Protein AF-A0A699WVM1-F1 (afdb_monomer_lite)

Radius of gyration: 16.3 Å; chains: 1; bounding box: 50×38×42 Å

Secondary structure (DSSP, 8-state):
-EEESS--------SS-BTTB----------HHHHHHHHHHH-TT-PPP--S--SEEE-PPPHHHHHHHHHHHHGGG-HHHHHHHHHHHHHHHHHHHHTSTTHHHHHHHHHHHHHHHHHTT-

Organism: Tanacetum cinerariifolium (NCBI:txid118510)

Structure (mmCIF, N/CA/C/O backbone):
data_AF-A0A699WVM1-F1
#
_entry.id   AF-A0A699WVM1-F1
#
loop_
_atom_site.group_PDB
_atom_site.id
_atom_site.type_symbol
_atom_site.label_atom_id
_atom_site.label_alt_id
_atom_site.label_comp_id
_atom_site.label_asym_id
_atom_site.label_entity_id
_atom_site.label_seq_id
_atom_site.pdbx_PDB_ins_code
_atom_site.Cartn_x
_atom_site.Cartn_y
_atom_site.Cartn_z
_atom_site.occupancy
_atom_site.B_iso_or_equiv
_atom_site.auth_seq_id
_atom_site.auth_comp_id
_atom_site.auth_asym_id
_atom_site.auth_atom_id
_atom_site.pdbx_PDB_model_num
ATOM 1 N N . MET A 1 1 ? -7.623 10.401 0.847 1.00 84.00 1 MET A N 1
ATOM 2 C CA . MET A 1 1 ? -6.347 9.661 0.880 1.00 84.00 1 MET A CA 1
ATOM 3 C C . MET A 1 1 ? -5.203 10.650 0.963 1.00 84.00 1 MET A C 1
ATOM 5 O O . MET A 1 1 ? -5.214 11.643 0.240 1.00 84.00 1 MET A O 1
ATOM 9 N N . LEU A 1 2 ? -4.248 10.372 1.844 1.00 83.88 2 LEU A N 1
ATOM 10 C CA . LEU A 1 2 ? -2.986 11.094 1.953 1.00 83.88 2 LEU A CA 1
ATOM 11 C C . LEU A 1 2 ? -1.867 10.142 1.538 1.00 83.88 2 LEU A C 1
ATOM 13 O O . LEU A 1 2 ? -1.866 8.994 1.976 1.00 83.88 2 LEU A O 1
ATOM 17 N N . VAL A 1 3 ? -0.949 10.608 0.697 1.00 79.12 3 VAL A N 1
ATOM 18 C CA . VAL A 1 3 ? 0.259 9.858 0.333 1.00 79.12 3 VAL A CA 1
ATOM 19 C C . VAL A 1 3 ? 1.463 10.759 0.554 1.00 79.12 3 VAL A C 1
ATOM 21 O O . VAL A 1 3 ? 1.490 11.897 0.075 1.00 79.12 3 VAL A O 1
ATOM 24 N N . PHE A 1 4 ? 2.441 10.235 1.284 1.00 79.25 4 PHE A N 1
ATOM 25 C CA . PHE A 1 4 ? 3.694 10.905 1.603 1.00 79.25 4 PHE A CA 1
ATOM 26 C C . PHE A 1 4 ? 4.798 10.214 0.815 1.00 79.25 4 PHE A C 1
ATOM 28 O O . PHE A 1 4 ? 4.905 8.992 0.844 1.00 79.25 4 PHE A O 1
ATOM 35 N N . SER A 1 5 ? 5.568 10.987 0.055 1.00 67.88 5 SER A N 1
ATOM 36 C CA . SER A 1 5 ? 6.649 10.454 -0.782 1.00 67.88 5 SER A CA 1
ATOM 37 C C . SER A 1 5 ? 8.028 10.562 -0.121 1.00 67.88 5 SER A C 1
ATOM 39 O O . SER A 1 5 ? 9.013 10.177 -0.731 1.00 67.88 5 SER A O 1
ATOM 41 N N . VAL A 1 6 ? 8.099 11.171 1.064 1.00 70.75 6 VAL A N 1
ATOM 42 C CA . VAL A 1 6 ? 9.295 11.378 1.894 1.00 70.75 6 VAL A CA 1
ATOM 43 C C . VAL A 1 6 ? 8.852 11.528 3.351 1.00 70.75 6 VAL A C 1
ATOM 45 O O . VAL A 1 6 ? 7.695 11.886 3.604 1.00 70.75 6 VAL A O 1
ATOM 48 N N . ASP A 1 7 ? 9.770 11.326 4.293 1.00 70.25 7 ASP A N 1
ATOM 49 C CA . ASP A 1 7 ? 9.530 11.588 5.711 1.00 70.25 7 ASP A CA 1
ATOM 50 C C . ASP A 1 7 ? 9.288 13.084 5.952 1.00 70.25 7 ASP A C 1
ATOM 52 O O . ASP A 1 7 ? 10.195 13.916 5.876 1.00 70.25 7 ASP A O 1
ATOM 56 N N . LEU A 1 8 ? 8.032 13.438 6.231 1.00 73.19 8 LEU A N 1
ATOM 57 C CA . LEU A 1 8 ? 7.621 14.797 6.568 1.00 73.19 8 LEU A CA 1
ATOM 58 C C . LEU A 1 8 ? 7.143 14.862 8.020 1.00 73.19 8 LEU A C 1
ATOM 60 O O . LEU A 1 8 ? 6.339 14.021 8.429 1.00 73.19 8 LEU A O 1
ATOM 64 N N . PRO A 1 9 ? 7.526 15.897 8.788 1.00 75.50 9 PRO A N 1
ATOM 65 C CA . PRO A 1 9 ? 6.867 16.179 10.052 1.00 75.50 9 PRO A CA 1
ATOM 66 C C . PRO A 1 9 ? 5.433 16.648 9.767 1.00 75.50 9 PRO A C 1
ATOM 68 O O . PRO A 1 9 ? 5.208 17.747 9.259 1.00 75.50 9 PRO A O 1
ATOM 71 N N . VAL A 1 10 ? 4.453 15.800 10.079 1.00 79.50 10 VAL A N 1
ATOM 72 C CA . VAL A 1 10 ? 3.026 16.088 9.887 1.00 79.50 10 VAL A CA 1
ATOM 73 C C . VAL A 1 10 ? 2.359 16.233 11.249 1.00 79.50 10 VAL A C 1
ATOM 75 O O . VAL A 1 10 ? 2.371 15.306 12.054 1.00 79.50 10 VAL A O 1
ATOM 78 N N . ALA A 1 11 ? 1.736 17.387 11.487 1.00 84.38 11 ALA A N 1
ATOM 79 C CA . ALA A 1 11 ? 0.833 17.597 12.612 1.00 84.38 11 ALA A CA 1
ATOM 80 C C . ALA A 1 11 ? -0.615 17.574 12.107 1.00 84.38 11 ALA A C 1
ATOM 82 O O . ALA A 1 11 ? -0.959 18.284 11.162 1.00 84.38 11 ALA A O 1
ATOM 83 N N . ALA A 1 12 ? -1.465 16.762 12.735 1.00 84.62 12 ALA A N 1
ATOM 84 C CA . ALA A 1 12 ? -2.881 16.653 12.403 1.00 84.62 12 ALA A CA 1
ATOM 85 C C . ALA A 1 12 ? -3.727 16.601 13.680 1.00 84.62 12 ALA A C 1
ATOM 87 O O . ALA A 1 12 ? -3.322 16.003 14.675 1.00 84.62 12 ALA A O 1
ATOM 88 N N . GLN A 1 13 ? -4.915 17.209 13.638 1.00 90.44 13 GLN A N 1
ATOM 89 C CA . GLN A 1 13 ? -5.885 17.184 14.730 1.00 90.44 13 GLN A CA 1
ATOM 90 C C . GLN A 1 13 ? -7.247 16.729 14.206 1.00 90.44 13 GLN A C 1
ATOM 92 O O . GLN A 1 13 ? -7.751 17.251 13.211 1.00 90.44 13 GLN A O 1
ATOM 97 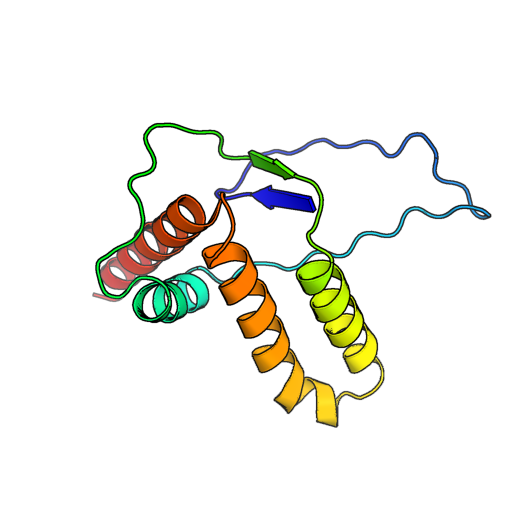N N . VAL A 1 14 ? -7.859 15.769 14.897 1.00 92.19 14 VAL A N 1
ATOM 98 C CA . VAL A 1 14 ? -9.223 15.317 14.610 1.00 92.19 14 VAL A CA 1
ATOM 99 C C . VAL A 1 14 ? -10.199 16.182 15.406 1.00 92.19 14 VAL A C 1
ATOM 101 O O . VAL A 1 14 ? -10.196 16.144 16.632 1.00 92.19 14 VAL A O 1
ATOM 104 N N . LEU A 1 15 ? -11.026 16.970 14.715 1.00 93.44 15 LEU A N 1
ATOM 105 C CA . LEU A 1 15 ? -11.905 17.964 15.352 1.00 93.44 15 LEU A CA 1
ATOM 106 C C . LEU A 1 15 ? -13.317 17.451 15.677 1.00 93.44 15 LEU A C 1
ATOM 108 O O . LEU A 1 15 ? -13.998 18.039 16.509 1.00 93.44 15 LEU A O 1
ATOM 112 N N . GLN A 1 16 ? -13.782 16.394 15.004 1.00 93.56 16 GLN A N 1
ATOM 113 C CA . GLN A 1 16 ? -15.197 15.982 15.022 1.00 93.56 16 GLN A CA 1
ATOM 114 C C . GLN A 1 16 ? -15.465 14.611 15.660 1.00 93.56 16 GLN A C 1
ATOM 116 O O . GLN A 1 16 ? -16.626 14.234 15.805 1.00 93.56 16 GLN A O 1
ATOM 121 N N . ALA A 1 17 ? -14.427 13.847 16.005 1.00 93.81 17 ALA A N 1
ATOM 122 C CA . ALA A 1 17 ? -14.613 12.494 16.517 1.00 93.81 17 ALA A CA 1
ATOM 123 C C . ALA A 1 17 ? -15.260 12.492 17.906 1.00 93.81 17 ALA A C 1
ATOM 125 O O . ALA A 1 17 ? -14.934 13.305 18.769 1.00 93.81 17 ALA A O 1
ATOM 126 N N . SER A 1 18 ? -16.142 11.525 18.132 1.00 95.25 18 SER A N 1
ATOM 127 C CA . SER A 1 18 ? -16.747 11.234 19.432 1.00 95.25 18 SER A CA 1
ATOM 128 C C . SER A 1 18 ? -16.850 9.716 19.628 1.00 95.25 18 SER A C 1
ATOM 130 O O . SER A 1 18 ? -16.709 8.974 18.657 1.00 95.25 18 SER A O 1
ATOM 132 N N . PRO A 1 19 ? -17.157 9.212 20.837 1.00 93.56 19 PRO A N 1
ATOM 133 C CA . PRO A 1 19 ? -17.396 7.780 21.033 1.00 93.56 19 PRO A CA 1
ATOM 134 C C . PRO A 1 19 ? -18.514 7.210 20.144 1.00 93.56 19 PRO A C 1
ATOM 136 O O . PRO A 1 19 ? -18.438 6.064 19.719 1.00 93.56 19 PRO A O 1
ATOM 139 N N . SER A 1 20 ? -19.538 8.013 19.824 1.00 96.06 20 SER A N 1
ATOM 140 C CA . SER A 1 20 ? -20.634 7.614 18.929 1.00 96.06 20 SER A CA 1
ATOM 141 C C . SER A 1 20 ? -20.322 7.804 17.441 1.00 96.06 20 SER A C 1
ATOM 143 O O . SER A 1 20 ? -21.035 7.267 16.596 1.00 96.06 20 SER A O 1
ATOM 145 N N . LYS A 1 21 ? -19.280 8.574 17.109 1.00 94.56 21 LYS A N 1
ATOM 146 C CA . LYS A 1 21 ? -18.796 8.826 15.745 1.00 94.56 21 LYS A CA 1
ATOM 147 C C . LYS A 1 21 ? -17.262 8.800 15.746 1.00 94.56 21 LYS A C 1
ATOM 149 O O . LYS A 1 21 ? -16.636 9.864 15.666 1.00 94.56 21 LYS A O 1
ATOM 154 N N . PRO A 1 22 ? -16.642 7.618 15.916 1.00 94.31 22 PRO A N 1
ATOM 155 C CA . PRO A 1 22 ? -15.193 7.520 15.994 1.00 94.31 22 PRO A CA 1
ATOM 156 C C . PRO A 1 22 ? -14.552 7.881 14.651 1.00 94.31 22 PRO A C 1
ATOM 158 O O . PRO A 1 22 ? -15.125 7.654 13.586 1.00 94.31 22 PRO A O 1
ATOM 161 N N . TYR A 1 23 ? -13.335 8.417 14.704 1.00 92.31 23 TYR A N 1
ATOM 162 C CA . TYR A 1 23 ? -12.487 8.569 13.526 1.00 92.31 23 TYR A CA 1
ATOM 163 C C . TYR A 1 23 ? -11.588 7.341 13.401 1.00 92.31 23 TYR A C 1
ATOM 165 O O . TYR A 1 23 ? -10.792 7.064 14.298 1.00 92.31 23 TYR A O 1
ATOM 173 N N . LEU A 1 24 ? -11.714 6.621 12.289 1.00 90.19 24 LEU A N 1
ATOM 174 C CA . LEU A 1 24 ? -10.900 5.453 11.970 1.00 90.19 24 LEU A CA 1
ATOM 175 C C . LEU A 1 24 ? -10.032 5.765 10.754 1.00 90.19 24 LEU A C 1
ATOM 177 O O . LEU A 1 24 ? -10.499 6.348 9.776 1.00 90.19 24 LEU A O 1
ATOM 181 N N . CYS A 1 25 ? -8.763 5.375 10.825 1.00 90.62 25 CYS A N 1
ATOM 182 C CA . CYS A 1 25 ? -7.797 5.595 9.762 1.00 90.62 25 CYS A CA 1
ATOM 183 C C . CYS A 1 25 ? -7.097 4.284 9.427 1.00 90.62 25 CYS A C 1
ATOM 185 O O . CYS A 1 25 ? -6.605 3.593 10.316 1.00 90.62 25 CYS A O 1
ATOM 187 N N . PHE A 1 26 ? -7.025 3.985 8.135 1.00 91.69 26 PHE A N 1
ATOM 188 C CA . PHE A 1 26 ? -6.177 2.935 7.599 1.00 91.69 26 PHE A CA 1
ATOM 189 C C . PHE A 1 26 ? -4.849 3.554 7.154 1.00 91.69 26 PHE A C 1
ATOM 191 O O . PHE A 1 26 ? -4.839 4.506 6.367 1.00 91.69 26 PHE A O 1
ATOM 198 N N . ARG A 1 27 ? -3.735 3.008 7.647 1.00 92.00 27 ARG A N 1
ATOM 199 C CA . ARG A 1 27 ? -2.383 3.390 7.237 1.00 92.00 27 ARG A CA 1
ATOM 200 C C . ARG A 1 27 ? -1.675 2.170 6.667 1.00 92.00 27 ARG A C 1
ATOM 202 O O . ARG A 1 27 ? -1.608 1.141 7.329 1.00 92.00 27 ARG A O 1
ATOM 209 N N . LEU A 1 28 ? -1.126 2.330 5.470 1.00 92.00 28 LEU A N 1
ATOM 210 C CA . LEU A 1 28 ? -0.251 1.360 4.832 1.00 92.00 28 LEU A CA 1
ATOM 211 C C . LEU A 1 28 ? 1.116 2.006 4.646 1.00 92.00 28 LEU A C 1
ATOM 213 O O . LEU A 1 28 ? 1.219 3.035 3.975 1.00 92.00 28 LEU A O 1
ATOM 217 N N . ASP A 1 29 ? 2.138 1.405 5.242 1.00 90.62 29 ASP A N 1
ATOM 218 C CA . ASP A 1 29 ? 3.519 1.795 4.996 1.00 90.62 29 ASP A CA 1
ATOM 219 C C . ASP A 1 29 ? 3.939 1.217 3.638 1.00 90.62 29 ASP A C 1
ATOM 221 O O . ASP A 1 29 ? 3.730 0.035 3.354 1.00 90.62 29 ASP A O 1
ATOM 225 N N . LEU A 1 30 ? 4.449 2.073 2.755 1.00 89.25 30 LEU A N 1
ATOM 226 C CA . LEU A 1 30 ? 4.760 1.688 1.383 1.00 89.25 30 LEU A CA 1
ATOM 227 C C . LEU A 1 30 ? 6.229 1.284 1.284 1.00 89.25 30 LEU A C 1
ATOM 229 O O . LEU A 1 30 ? 7.099 2.099 1.568 1.00 89.25 30 LEU A O 1
ATOM 233 N N . ASP A 1 31 ? 6.495 0.057 0.838 1.00 90.88 31 ASP A N 1
ATOM 234 C CA . ASP A 1 31 ? 7.857 -0.428 0.605 1.00 90.88 31 ASP A CA 1
ATOM 235 C C . ASP A 1 31 ? 8.422 0.153 -0.712 1.00 90.88 31 ASP A C 1
ATOM 237 O O . ASP A 1 31 ? 7.935 -0.197 -1.799 1.00 90.88 31 ASP A O 1
ATOM 241 N N . PRO A 1 32 ? 9.469 1.001 -0.657 1.00 89.00 32 PRO A N 1
ATOM 242 C CA . PRO A 1 32 ? 10.093 1.584 -1.843 1.00 89.00 32 PRO A CA 1
ATOM 243 C C . PRO A 1 32 ? 10.650 0.534 -2.811 1.00 89.00 32 PRO A C 1
ATOM 245 O O . PRO A 1 32 ? 10.592 0.727 -4.028 1.00 89.00 32 PRO A O 1
ATOM 248 N N . GLN A 1 33 ? 11.160 -0.595 -2.307 1.00 91.44 33 GLN A N 1
ATOM 249 C CA . GLN A 1 33 ? 11.690 -1.671 -3.147 1.00 91.44 33 GLN A CA 1
ATOM 250 C C . GLN A 1 33 ? 10.564 -2.359 -3.913 1.00 91.44 33 GLN A C 1
ATOM 252 O O . GLN A 1 33 ? 10.688 -2.604 -5.119 1.00 91.44 33 GLN A O 1
ATOM 257 N N . ARG A 1 34 ? 9.435 -2.623 -3.243 1.00 94.62 34 ARG A N 1
ATOM 258 C CA . ARG A 1 34 ? 8.267 -3.215 -3.900 1.00 94.62 34 ARG A CA 1
ATOM 259 C C . ARG A 1 34 ? 7.664 -2.269 -4.930 1.00 94.62 34 ARG A C 1
ATOM 261 O O . ARG A 1 34 ? 7.351 -2.699 -6.040 1.00 94.62 34 ARG A O 1
ATOM 268 N N . ILE A 1 35 ? 7.586 -0.979 -4.603 1.00 93.69 35 ILE A N 1
ATOM 269 C CA . ILE A 1 35 ? 7.188 0.069 -5.545 1.00 93.69 35 ILE A CA 1
ATOM 270 C C . ILE A 1 35 ? 8.090 0.060 -6.779 1.00 93.69 35 ILE A C 1
ATOM 272 O O . ILE A 1 35 ? 7.571 0.063 -7.892 1.00 93.69 35 ILE A O 1
ATOM 276 N N . ALA A 1 36 ? 9.416 0.026 -6.611 1.00 92.44 36 ALA A N 1
ATOM 277 C CA . ALA A 1 36 ? 10.357 0.021 -7.731 1.00 92.44 36 ALA A CA 1
ATOM 278 C C . ALA A 1 36 ? 10.150 -1.201 -8.643 1.00 92.44 36 ALA A C 1
ATOM 280 O O . ALA A 1 36 ? 10.081 -1.058 -9.864 1.00 92.44 36 ALA A O 1
ATOM 281 N N . ALA A 1 37 ? 9.981 -2.389 -8.056 1.00 94.31 37 ALA A N 1
ATOM 282 C CA . ALA A 1 37 ? 9.746 -3.626 -8.799 1.00 94.31 37 ALA A CA 1
ATOM 283 C C . ALA A 1 37 ? 8.431 -3.599 -9.601 1.00 94.31 37 ALA A C 1
ATOM 285 O O . ALA A 1 37 ? 8.389 -4.052 -10.747 1.00 94.31 37 ALA A O 1
ATOM 286 N N . LEU A 1 38 ? 7.358 -3.061 -9.016 1.00 96.62 38 LEU A N 1
ATOM 287 C CA . LEU A 1 38 ? 6.064 -2.927 -9.688 1.00 96.62 38 LEU A CA 1
ATOM 288 C C . LEU A 1 38 ? 6.065 -1.791 -10.718 1.00 96.62 38 LEU A C 1
ATOM 290 O O . LEU A 1 38 ? 5.441 -1.920 -11.768 1.00 96.62 38 LEU A O 1
ATOM 294 N N . ALA A 1 39 ? 6.793 -0.702 -10.467 1.00 94.94 39 ALA A N 1
ATOM 295 C CA . ALA A 1 39 ? 6.894 0.428 -11.385 1.00 94.94 39 ALA A CA 1
ATOM 296 C C . ALA A 1 39 ? 7.498 0.022 -12.734 1.00 94.94 39 ALA A C 1
ATOM 298 O O . ALA A 1 39 ? 7.005 0.478 -13.760 1.00 94.94 39 ALA A O 1
ATOM 299 N N . LEU A 1 40 ? 8.484 -0.884 -12.752 1.00 94.12 40 LEU A N 1
ATOM 300 C CA . LEU A 1 40 ? 9.044 -1.434 -13.997 1.00 94.12 40 LEU A CA 1
ATOM 301 C C . LEU A 1 40 ? 7.998 -2.174 -14.845 1.00 94.12 40 LEU A C 1
ATOM 303 O O . LEU A 1 40 ? 8.088 -2.183 -16.067 1.00 94.12 40 LEU A O 1
ATOM 307 N N . GLN A 1 41 ? 7.000 -2.786 -14.204 1.00 95.94 41 GLN A N 1
ATOM 308 C CA . GLN A 1 41 ? 5.920 -3.498 -14.893 1.00 95.94 41 GLN A CA 1
ATOM 309 C C . GLN A 1 41 ? 4.789 -2.556 -15.313 1.00 95.94 41 GLN A C 1
ATOM 311 O O . GLN A 1 41 ? 4.186 -2.735 -16.368 1.00 95.94 41 GLN A O 1
ATOM 316 N N . VAL A 1 42 ? 4.479 -1.553 -14.486 1.00 96.62 42 VAL A N 1
ATOM 317 C CA . VAL A 1 42 ? 3.428 -0.563 -14.772 1.00 96.62 42 VAL A CA 1
ATOM 318 C C . VAL A 1 42 ? 3.876 0.440 -15.838 1.00 96.62 42 VAL A C 1
ATOM 320 O O . VAL A 1 42 ? 3.045 0.903 -16.618 1.00 96.62 42 VAL A O 1
ATOM 323 N N . TYR A 1 43 ? 5.171 0.752 -15.888 1.00 95.19 43 TYR A N 1
ATOM 324 C CA . TYR A 1 43 ? 5.780 1.722 -16.792 1.00 95.19 43 TYR A CA 1
ATOM 325 C C . TYR A 1 43 ? 6.938 1.096 -17.585 1.00 95.19 43 TYR A C 1
ATOM 327 O O . TYR A 1 43 ? 8.098 1.452 -17.358 1.00 95.19 43 TYR A O 1
ATOM 335 N N . PRO A 1 44 ? 6.656 0.174 -18.521 1.00 92.38 44 PRO A N 1
ATOM 336 C CA . PRO A 1 44 ? 7.703 -0.489 -19.302 1.00 92.38 44 PRO A CA 1
ATOM 337 C C . PRO A 1 44 ? 8.555 0.499 -20.117 1.00 92.38 44 PRO A C 1
ATOM 339 O O . PRO A 1 44 ? 9.750 0.276 -20.291 1.00 92.38 44 PRO A O 1
ATOM 342 N N . ASP A 1 45 ? 7.967 1.624 -20.537 1.00 92.88 45 ASP A N 1
ATOM 343 C CA . ASP A 1 45 ? 8.637 2.696 -21.290 1.00 92.88 45 ASP A CA 1
ATOM 344 C C . ASP A 1 45 ? 9.187 3.822 -20.389 1.00 92.88 45 ASP A C 1
ATOM 346 O O . ASP A 1 45 ? 9.600 4.881 -20.864 1.00 92.88 45 ASP A O 1
ATOM 350 N N . GLY A 1 46 ? 9.187 3.604 -19.072 1.00 88.31 46 GLY A N 1
ATOM 351 C CA . GLY A 1 46 ? 9.589 4.580 -18.065 1.00 88.31 46 GLY A CA 1
ATOM 352 C C . GLY A 1 46 ? 8.420 5.395 -17.488 1.00 88.31 46 GLY A C 1
ATOM 353 O O . GLY A 1 46 ? 7.391 5.593 -18.142 1.00 88.31 46 GLY A O 1
ATOM 354 N N . PRO A 1 47 ? 8.536 5.854 -16.226 1.00 86.75 47 PRO A N 1
ATOM 355 C CA . PRO A 1 47 ? 7.479 6.607 -15.562 1.00 86.75 47 PRO A CA 1
ATOM 356 C C . PRO A 1 47 ? 7.276 7.988 -16.206 1.00 86.75 47 PRO A C 1
ATOM 358 O O . PRO A 1 47 ? 8.227 8.585 -16.720 1.00 86.75 47 PRO A O 1
ATOM 361 N N . PRO A 1 48 ? 6.059 8.554 -16.127 1.00 83.50 48 PRO A N 1
ATOM 362 C CA . PRO A 1 48 ? 5.792 9.894 -16.634 1.00 83.50 48 PRO A CA 1
ATOM 363 C C . PRO A 1 48 ? 6.663 10.941 -15.928 1.00 83.50 48 PRO A C 1
ATOM 365 O O . PRO A 1 48 ? 6.884 10.875 -14.715 1.00 83.50 48 PRO A O 1
ATOM 368 N N . GLN A 1 49 ? 7.133 11.943 -16.679 1.00 77.81 49 GLN A N 1
ATOM 369 C CA . GLN A 1 49 ? 7.945 13.016 -16.108 1.00 77.81 49 GLN A CA 1
ATOM 370 C C . GLN A 1 49 ? 7.137 13.871 -15.128 1.00 77.81 49 GLN A C 1
ATOM 372 O O . GLN A 1 49 ? 6.135 14.494 -15.485 1.00 77.81 49 GLN A O 1
ATOM 377 N N . VAL A 1 50 ? 7.615 13.941 -13.888 1.00 76.69 50 VAL A N 1
ATOM 378 C CA . VAL A 1 50 ? 7.039 14.780 -12.835 1.00 76.69 50 VAL A CA 1
ATOM 379 C C . VAL A 1 50 ? 7.691 16.160 -12.918 1.00 76.69 50 VAL A C 1
ATOM 381 O O . VAL A 1 50 ? 8.876 16.297 -12.632 1.00 76.69 50 VAL A O 1
ATOM 384 N N . ARG A 1 51 ? 6.933 17.179 -13.345 1.00 59.34 51 ARG A N 1
ATOM 385 C CA . ARG A 1 51 ? 7.478 18.515 -13.667 1.00 59.34 51 ARG A CA 1
ATOM 386 C C . ARG A 1 51 ? 7.807 19.398 -12.462 1.00 59.34 51 ARG A C 1
ATOM 388 O O . ARG A 1 51 ? 8.571 20.329 -12.624 1.00 59.34 51 ARG A O 1
ATOM 395 N N . GLU A 1 52 ? 7.268 19.098 -11.287 1.00 61.22 52 GLU A N 1
ATOM 396 C CA . GLU A 1 52 ? 7.527 19.750 -9.994 1.00 61.22 52 GLU A CA 1
ATOM 397 C C . GLU A 1 52 ? 6.703 18.983 -8.946 1.00 61.22 52 GLU A C 1
ATOM 399 O O . GLU A 1 52 ? 5.760 18.268 -9.312 1.00 61.22 52 GLU A O 1
ATOM 404 N N . GLY A 1 53 ? 6.977 19.108 -7.641 1.00 59.34 53 GLY A N 1
ATOM 405 C CA . GLY A 1 53 ? 5.861 18.857 -6.731 1.00 59.34 53 GLY A CA 1
ATOM 406 C C . GLY A 1 53 ? 6.103 18.595 -5.263 1.00 59.34 53 GLY A C 1
ATOM 407 O O . GLY A 1 53 ? 7.213 18.500 -4.747 1.00 59.34 53 GLY A O 1
ATOM 408 N N . ARG A 1 54 ? 4.944 18.485 -4.625 1.00 64.25 54 ARG A N 1
ATOM 409 C CA . ARG A 1 54 ? 4.732 18.426 -3.190 1.00 64.25 54 ARG A CA 1
ATOM 410 C C . ARG A 1 54 ? 5.060 17.028 -2.674 1.00 64.25 54 ARG A C 1
ATOM 412 O O . ARG A 1 54 ? 4.693 16.030 -3.287 1.00 64.25 54 ARG A O 1
ATOM 419 N N . ALA A 1 55 ? 5.725 16.987 -1.528 1.00 69.81 55 ALA A N 1
ATOM 420 C CA . ALA A 1 55 ? 6.002 15.767 -0.774 1.00 69.81 55 ALA A CA 1
ATOM 421 C C . ALA A 1 55 ? 4.731 15.111 -0.195 1.00 69.81 55 ALA A C 1
ATOM 423 O O . ALA A 1 55 ? 4.724 13.921 0.111 1.00 69.81 55 ALA A O 1
ATOM 424 N N . LEU A 1 56 ? 3.654 15.893 -0.083 1.00 75.12 56 LEU A N 1
ATOM 425 C CA . LEU A 1 56 ? 2.331 15.457 0.335 1.00 75.12 56 LEU A CA 1
ATOM 426 C C . LEU A 1 56 ? 1.352 15.550 -0.831 1.00 75.12 56 LEU A C 1
ATOM 428 O O . LEU A 1 56 ? 1.193 16.610 -1.445 1.00 75.12 56 LEU A O 1
ATOM 432 N N . TYR A 1 57 ? 0.642 14.455 -1.070 1.00 80.31 57 TYR A N 1
ATOM 433 C CA . TYR A 1 57 ? -0.472 14.403 -2.000 1.00 80.31 57 TYR A CA 1
ATOM 434 C C . TYR A 1 57 ? -1.778 14.142 -1.255 1.00 80.31 57 TYR A C 1
ATOM 436 O O . TYR A 1 57 ? -1.885 13.195 -0.474 1.00 80.31 57 TYR A O 1
ATOM 444 N N . LEU A 1 58 ? -2.774 14.984 -1.526 1.00 83.19 58 LEU A N 1
ATOM 445 C CA . LEU A 1 58 ? -4.130 14.857 -1.011 1.00 83.19 58 LEU A CA 1
ATOM 446 C C . LEU A 1 58 ? -5.076 14.639 -2.189 1.00 83.19 58 LEU A C 1
ATOM 448 O O . LEU A 1 58 ? -5.149 15.475 -3.089 1.00 83.19 58 LEU A O 1
ATOM 452 N N . ALA A 1 59 ? -5.817 13.537 -2.157 1.00 83.69 59 ALA A N 1
ATOM 453 C CA . ALA A 1 59 ? -6.858 13.255 -3.137 1.00 83.69 59 ALA A CA 1
ATOM 454 C C . ALA A 1 59 ? -7.989 12.424 -2.538 1.00 83.69 59 ALA A C 1
ATOM 456 O O . ALA A 1 59 ? -7.819 11.750 -1.516 1.00 83.69 59 ALA A O 1
ATOM 457 N N . GLN A 1 60 ? -9.137 12.426 -3.213 1.00 84.94 60 GLN A N 1
ATOM 458 C CA . GLN A 1 60 ? -10.182 11.444 -2.956 1.00 84.94 60 GLN A CA 1
ATOM 459 C C . GLN A 1 60 ? -9.619 10.042 -3.230 1.00 84.94 60 GLN A C 1
ATOM 461 O O . GLN A 1 60 ? -8.955 9.824 -4.244 1.00 84.94 60 GLN A O 1
ATOM 466 N N . ALA A 1 61 ? -9.842 9.099 -2.313 1.00 86.12 61 ALA A N 1
ATOM 467 C CA . ALA A 1 61 ? -9.485 7.709 -2.577 1.00 86.12 61 ALA A CA 1
ATOM 468 C C . ALA A 1 61 ? -10.405 7.179 -3.683 1.00 86.12 61 ALA A C 1
ATOM 470 O O . ALA A 1 61 ? -11.621 7.328 -3.580 1.00 86.12 61 ALA A O 1
ATOM 471 N N . GLY A 1 62 ? -9.837 6.577 -4.728 1.00 89.25 62 GLY A N 1
ATOM 472 C CA . GLY A 1 62 ? -10.644 5.860 -5.713 1.00 89.25 62 GLY A CA 1
ATOM 473 C C . GLY A 1 62 ? -11.310 4.646 -5.066 1.00 89.25 62 GLY A C 1
ATOM 474 O O . GLY A 1 62 ? -10.703 4.006 -4.205 1.00 89.25 62 GLY A O 1
ATOM 475 N N . GLU A 1 63 ? -12.524 4.307 -5.498 1.00 93.69 63 GLU A N 1
ATOM 476 C CA . GLU A 1 63 ? -13.310 3.198 -4.931 1.00 93.69 63 GLU A CA 1
ATOM 477 C C . GLU A 1 63 ? -12.517 1.894 -4.879 1.00 93.69 63 GLU A C 1
ATOM 479 O O . GLU A 1 63 ? -12.508 1.210 -3.865 1.00 93.69 63 GLU A O 1
ATOM 484 N N . ALA A 1 64 ? -11.752 1.600 -5.927 1.00 94.62 64 ALA A N 1
ATOM 485 C CA . ALA A 1 64 ? -10.987 0.367 -5.991 1.00 94.62 64 ALA A CA 1
ATOM 486 C C . ALA A 1 64 ? -9.788 0.314 -5.021 1.00 94.62 64 ALA A C 1
ATOM 488 O O . ALA A 1 64 ? -9.336 -0.770 -4.670 1.00 94.62 64 ALA A O 1
ATOM 489 N N . ILE A 1 65 ? -9.265 1.466 -4.577 1.00 94.25 65 ILE A N 1
ATOM 490 C CA . ILE A 1 65 ? -8.276 1.513 -3.486 1.00 94.25 65 ILE A CA 1
ATOM 491 C C . ILE A 1 65 ? -8.982 1.271 -2.151 1.00 94.25 65 ILE A C 1
ATOM 493 O O . ILE A 1 65 ? -8.472 0.524 -1.327 1.00 94.25 65 ILE A O 1
ATOM 497 N N . VAL A 1 66 ? -10.159 1.874 -1.943 1.00 94.94 66 VAL A N 1
ATOM 498 C CA . VAL A 1 66 ? -10.958 1.669 -0.723 1.00 94.94 66 VAL A CA 1
ATOM 499 C C . VAL A 1 66 ? -11.347 0.199 -0.568 1.00 94.94 66 VAL A C 1
ATOM 501 O O . VAL A 1 66 ? -11.191 -0.364 0.510 1.00 94.94 66 VAL A O 1
ATOM 504 N N . ASP A 1 67 ? -11.795 -0.423 -1.652 1.00 97.00 67 ASP A N 1
ATOM 505 C CA . ASP A 1 67 ? -12.181 -1.830 -1.723 1.00 97.00 67 ASP A CA 1
ATOM 506 C C . ASP A 1 67 ? -10.997 -2.776 -1.444 1.00 97.00 67 ASP A C 1
ATOM 508 O O . ASP A 1 67 ? -11.092 -3.658 -0.590 1.00 97.00 67 ASP A O 1
ATOM 512 N N . ALA A 1 68 ? -9.834 -2.538 -2.063 1.00 97.12 68 ALA A N 1
ATOM 513 C CA . ALA A 1 68 ? -8.623 -3.302 -1.761 1.00 97.12 68 ALA A CA 1
ATOM 514 C C . ALA A 1 68 ? -8.184 -3.141 -0.291 1.00 97.12 68 ALA A C 1
ATOM 516 O O . ALA A 1 68 ? -7.877 -4.130 0.372 1.00 97.12 68 ALA A O 1
ATOM 517 N N . SER A 1 69 ? -8.226 -1.924 0.260 1.00 96.00 69 SER A N 1
ATOM 518 C CA . SER A 1 69 ? -7.925 -1.690 1.678 1.00 96.00 69 SER A CA 1
ATOM 519 C C . SER A 1 69 ? -8.923 -2.382 2.611 1.00 96.00 69 SER A C 1
ATOM 521 O O . SER A 1 69 ? -8.522 -2.915 3.643 1.00 96.00 69 SER A O 1
ATOM 523 N N . ALA A 1 70 ? -10.213 -2.409 2.261 1.00 96.06 70 ALA A N 1
ATOM 524 C CA . ALA A 1 70 ? -11.233 -3.117 3.031 1.00 96.06 70 ALA A CA 1
ATOM 525 C C . ALA A 1 70 ? -10.978 -4.630 3.049 1.00 96.06 70 ALA A C 1
ATOM 527 O O . ALA A 1 70 ? -11.019 -5.235 4.120 1.00 96.06 70 ALA A O 1
ATOM 528 N N . ARG A 1 71 ? -10.630 -5.227 1.900 1.00 96.38 71 ARG A N 1
ATOM 529 C CA . ARG A 1 71 ? -10.215 -6.638 1.833 1.00 96.38 71 ARG A CA 1
ATOM 530 C C . ARG A 1 71 ? -8.971 -6.914 2.667 1.00 96.38 71 ARG A C 1
ATOM 532 O O . ARG A 1 71 ? -8.939 -7.906 3.384 1.00 96.38 71 ARG A O 1
ATOM 539 N N . LEU A 1 72 ? -7.970 -6.037 2.607 1.00 96.50 72 LEU A N 1
ATOM 540 C CA . LEU A 1 72 ? -6.752 -6.192 3.402 1.00 96.50 72 LEU A CA 1
ATOM 541 C C . LEU A 1 72 ? -7.049 -6.173 4.906 1.00 96.50 72 LEU A C 1
ATOM 543 O O . LEU A 1 72 ? -6.480 -6.963 5.650 1.00 96.50 72 LEU A O 1
ATOM 547 N N . MET A 1 73 ? -7.959 -5.301 5.351 1.00 95.56 73 MET A N 1
ATOM 548 C CA . MET A 1 73 ? -8.385 -5.264 6.751 1.00 95.56 73 MET A CA 1
ATOM 549 C C . MET A 1 73 ? -9.177 -6.514 7.150 1.00 95.56 73 MET A C 1
ATOM 551 O O . MET A 1 73 ? -8.961 -7.029 8.240 1.00 95.56 73 MET A O 1
ATOM 555 N N . ALA A 1 74 ? -10.045 -7.028 6.275 1.00 95.69 74 ALA A N 1
ATOM 556 C CA . ALA A 1 74 ? -10.804 -8.252 6.540 1.00 95.69 74 ALA A CA 1
ATOM 557 C C . ALA A 1 74 ? -9.904 -9.494 6.688 1.00 95.69 74 ALA A C 1
ATOM 559 O O . ALA A 1 74 ? -10.228 -10.395 7.452 1.00 95.69 74 ALA A O 1
ATOM 560 N N . LEU A 1 75 ? -8.747 -9.529 6.014 1.00 96.38 75 LEU A N 1
ATOM 561 C CA . LEU A 1 75 ? -7.775 -10.616 6.179 1.00 96.38 75 LEU A CA 1
ATOM 562 C C . LEU A 1 75 ? -7.190 -10.690 7.596 1.00 96.38 75 LEU A C 1
ATOM 564 O O . LEU A 1 75 ? -6.692 -11.740 7.979 1.00 96.38 75 LEU A O 1
ATOM 568 N N . MET A 1 76 ? -7.251 -9.621 8.399 1.00 90.62 76 MET A N 1
ATOM 569 C CA . MET A 1 76 ? -6.723 -9.649 9.771 1.00 90.62 76 MET A CA 1
ATOM 570 C C . MET A 1 76 ? -7.447 -10.655 10.678 1.00 90.62 76 MET A C 1
ATOM 572 O 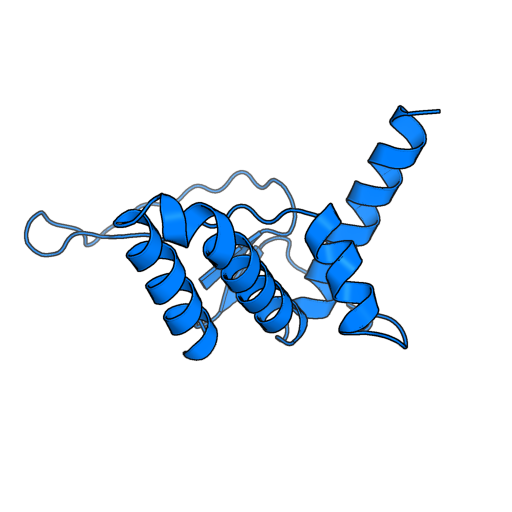O . MET A 1 76 ? -6.878 -11.063 11.691 1.00 90.62 76 MET A O 1
ATOM 576 N N . ASP A 1 77 ? -8.662 -11.069 10.311 1.00 94.88 77 ASP A N 1
ATOM 577 C CA . ASP A 1 77 ? -9.448 -12.052 11.058 1.00 94.88 77 ASP A CA 1
ATOM 578 C C . ASP A 1 77 ? -8.997 -13.506 10.792 1.00 94.88 77 ASP A C 1
ATOM 580 O O . ASP A 1 77 ? -9.310 -14.393 11.588 1.00 94.88 77 ASP A O 1
ATOM 584 N N . ASP A 1 78 ? -8.226 -13.758 9.722 1.00 96.19 78 ASP A N 1
ATOM 585 C CA . ASP A 1 78 ? -7.688 -15.080 9.366 1.00 96.19 78 ASP A CA 1
ATOM 586 C C . ASP A 1 78 ? -6.177 -15.012 9.052 1.00 96.19 78 ASP A C 1
ATOM 588 O O . ASP A 1 78 ? -5.769 -14.667 7.938 1.00 96.19 78 ASP A O 1
ATOM 592 N N . PRO A 1 79 ? -5.307 -15.379 10.012 1.00 93.81 79 PRO A N 1
ATOM 593 C CA . PRO A 1 79 ? -3.859 -15.332 9.824 1.00 93.81 79 PRO A CA 1
ATOM 594 C C . PRO A 1 79 ? -3.319 -16.238 8.708 1.00 93.81 79 PRO A C 1
ATOM 596 O O . PRO A 1 79 ? -2.267 -15.929 8.142 1.00 93.81 79 PRO A O 1
ATOM 599 N N . ALA A 1 80 ? -3.984 -17.360 8.410 1.00 95.81 80 ALA A N 1
ATOM 600 C CA . ALA A 1 80 ? -3.525 -18.294 7.385 1.00 95.81 80 ALA A CA 1
ATOM 601 C C . ALA A 1 80 ? -3.746 -17.704 5.989 1.00 95.81 80 ALA A C 1
ATOM 603 O O . ALA A 1 80 ? -2.823 -17.690 5.168 1.00 95.81 80 ALA A O 1
ATOM 604 N N . ASP A 1 81 ? -4.928 -17.135 5.764 1.00 96.75 81 ASP A N 1
ATOM 605 C CA . ASP A 1 81 ? -5.245 -16.427 4.528 1.00 96.75 81 ASP A CA 1
ATOM 606 C C . ASP A 1 81 ? -4.438 -15.130 4.410 1.00 96.75 81 ASP A C 1
ATOM 608 O O . ASP A 1 81 ? -3.884 -14.841 3.346 1.00 96.75 81 ASP A O 1
ATOM 612 N N . ALA A 1 82 ? -4.279 -14.374 5.502 1.00 96.56 82 ALA A N 1
ATOM 613 C CA . ALA A 1 82 ? -3.478 -13.152 5.518 1.00 96.56 82 ALA A CA 1
ATOM 614 C C . ALA A 1 82 ? -2.040 -13.392 5.045 1.00 96.56 82 ALA A C 1
ATOM 616 O O . ALA A 1 82 ? -1.518 -12.605 4.255 1.00 96.56 82 ALA A O 1
ATOM 617 N N . ALA A 1 83 ? -1.408 -14.488 5.474 1.00 96.06 83 ALA A N 1
ATOM 618 C CA . ALA A 1 83 ? -0.027 -14.797 5.111 1.00 96.06 83 ALA A CA 1
ATOM 619 C C . ALA A 1 83 ? 0.185 -14.925 3.591 1.00 96.06 83 ALA A C 1
ATOM 621 O O . ALA A 1 83 ? 1.261 -14.590 3.094 1.00 96.06 83 ALA A O 1
ATOM 622 N N . LEU A 1 84 ? -0.829 -15.389 2.854 1.00 96.56 84 LEU A N 1
ATOM 623 C CA . LEU A 1 84 ? -0.736 -15.631 1.412 1.00 96.56 8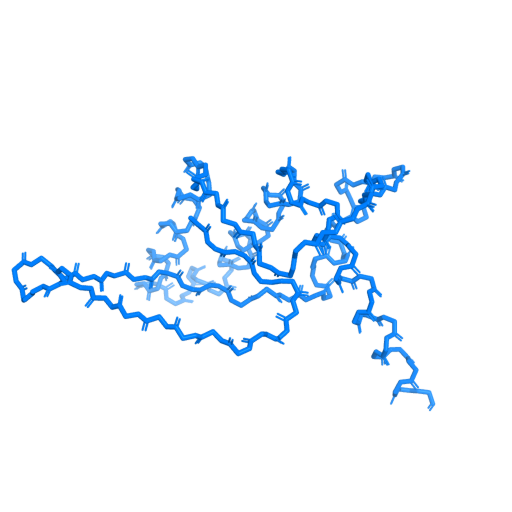4 LEU A CA 1
ATOM 624 C C . LEU A 1 84 ? -1.392 -14.523 0.581 1.00 96.56 84 LEU A C 1
ATOM 626 O O . LEU A 1 84 ? -0.886 -14.170 -0.483 1.00 96.56 84 LEU A O 1
ATOM 630 N N . LEU A 1 85 ? -2.505 -13.963 1.055 1.00 97.88 85 LEU A N 1
ATOM 631 C CA . LEU A 1 85 ? -3.319 -13.011 0.303 1.00 97.88 85 LEU A CA 1
ATOM 632 C C . LEU A 1 85 ? -2.946 -11.555 0.583 1.00 97.88 85 LEU A C 1
ATOM 634 O O . LEU A 1 85 ? -3.008 -10.737 -0.335 1.00 97.88 85 LEU A O 1
ATOM 638 N N . ALA A 1 86 ? -2.521 -11.209 1.804 1.00 96.81 86 ALA A N 1
ATOM 639 C CA . ALA A 1 86 ? -2.222 -9.817 2.147 1.00 96.81 86 ALA A CA 1
ATOM 640 C C . ALA A 1 86 ? -1.137 -9.199 1.243 1.00 96.81 86 ALA A C 1
ATOM 642 O O . ALA A 1 86 ? -1.362 -8.088 0.758 1.00 96.81 86 ALA A O 1
ATOM 643 N N . PRO A 1 87 ? -0.021 -9.890 0.915 1.00 96.44 87 PRO A N 1
ATOM 644 C CA . PRO A 1 87 ? 0.975 -9.344 -0.008 1.00 96.44 87 PRO A CA 1
ATOM 645 C C . PRO A 1 87 ? 0.401 -9.036 -1.400 1.00 96.44 87 PRO A C 1
ATOM 647 O O . PRO A 1 87 ? 0.742 -8.016 -1.994 1.00 96.44 87 PRO A O 1
ATOM 650 N N . LEU A 1 88 ? -0.520 -9.871 -1.897 1.00 97.50 88 LEU A N 1
ATOM 651 C CA . LEU A 1 88 ? -1.161 -9.684 -3.204 1.00 97.50 88 LEU A CA 1
ATOM 652 C C . LEU A 1 88 ? -2.093 -8.468 -3.208 1.00 97.50 88 LEU A C 1
ATOM 654 O O . LEU A 1 88 ? -2.126 -7.707 -4.174 1.00 97.50 88 LEU A O 1
ATOM 658 N N . VAL A 1 89 ? -2.835 -8.262 -2.118 1.00 97.94 89 VAL A N 1
ATOM 659 C CA . VAL A 1 89 ? -3.706 -7.090 -1.965 1.00 97.94 89 VAL A CA 1
ATOM 660 C C . VAL A 1 89 ? -2.876 -5.812 -1.798 1.00 97.94 89 VAL A C 1
ATOM 662 O O . VAL A 1 89 ? -3.228 -4.771 -2.353 1.00 97.94 89 VAL A O 1
ATOM 665 N N . VAL A 1 90 ? -1.741 -5.873 -1.095 1.00 97.44 90 VAL A N 1
ATOM 666 C CA . VAL A 1 90 ? -0.794 -4.749 -1.022 1.00 97.44 90 VAL A CA 1
ATOM 667 C C . VAL A 1 90 ? -0.270 -4.397 -2.415 1.00 97.44 90 VAL A C 1
ATOM 669 O O . VAL A 1 90 ? -0.307 -3.226 -2.794 1.00 97.44 90 VAL A O 1
ATOM 672 N N . ASP A 1 91 ? 0.135 -5.383 -3.216 1.00 97.69 91 ASP A N 1
ATOM 673 C CA . ASP A 1 91 ? 0.565 -5.150 -4.599 1.00 97.69 91 ASP A CA 1
ATOM 674 C C . ASP A 1 91 ? -0.533 -4.527 -5.455 1.00 97.69 91 ASP A C 1
ATOM 676 O O . ASP A 1 91 ? -0.269 -3.606 -6.228 1.00 97.69 91 ASP A O 1
ATOM 680 N N . GLU A 1 92 ? -1.776 -4.983 -5.295 1.00 97.81 92 GLU A N 1
ATOM 681 C CA . GLU A 1 92 ? -2.929 -4.385 -5.956 1.00 97.81 92 GLU A CA 1
ATOM 682 C C . GLU A 1 92 ? -3.044 -2.888 -5.619 1.00 97.81 92 GLU A C 1
ATOM 684 O O . GLU 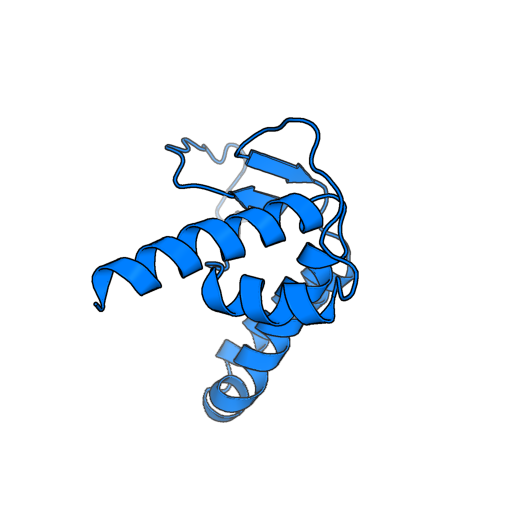A 1 92 ? -3.181 -2.059 -6.527 1.00 97.81 92 GLU A O 1
ATOM 689 N N . ILE A 1 93 ? -2.942 -2.519 -4.337 1.00 96.88 93 ILE A N 1
ATOM 690 C CA . ILE A 1 93 ? -2.975 -1.117 -3.892 1.00 96.88 93 ILE A CA 1
ATOM 691 C C . ILE A 1 93 ? -1.819 -0.330 -4.524 1.00 96.88 93 ILE A C 1
ATOM 693 O O . ILE A 1 93 ? -2.049 0.747 -5.083 1.00 96.88 93 ILE A O 1
ATOM 697 N N . LEU A 1 94 ? -0.595 -0.866 -4.502 1.00 95.69 94 LEU A N 1
ATOM 698 C CA . LEU A 1 94 ? 0.582 -0.222 -5.092 1.00 95.69 94 LEU A CA 1
ATOM 699 C C . LEU A 1 94 ? 0.427 -0.010 -6.603 1.00 95.69 94 LEU A C 1
ATOM 701 O O . LEU A 1 94 ? 0.707 1.080 -7.099 1.00 95.69 94 LEU A O 1
ATOM 705 N N . ILE A 1 95 ? -0.080 -1.002 -7.339 1.00 96.38 95 ILE A N 1
ATOM 706 C CA . ILE A 1 95 ? -0.346 -0.898 -8.781 1.00 96.38 95 ILE A CA 1
ATOM 707 C C . ILE A 1 95 ? -1.397 0.181 -9.058 1.00 96.38 95 ILE A C 1
ATOM 709 O O . ILE A 1 95 ? -1.238 0.981 -9.982 1.00 96.38 95 ILE A O 1
ATOM 713 N N . ARG A 1 96 ? -2.470 0.240 -8.262 1.00 95.25 96 ARG A N 1
ATOM 714 C CA . ARG A 1 96 ? -3.513 1.270 -8.399 1.00 95.25 96 ARG A CA 1
ATOM 715 C C . ARG A 1 96 ? -2.959 2.667 -8.122 1.00 95.25 96 ARG A C 1
ATOM 717 O O . ARG A 1 96 ? -3.272 3.594 -8.865 1.00 95.25 96 ARG A O 1
ATOM 724 N N . LEU A 1 97 ? -2.099 2.816 -7.114 1.00 93.25 97 LEU A N 1
ATOM 725 C CA . LEU A 1 97 ? -1.404 4.072 -6.827 1.00 93.25 97 LEU A CA 1
ATOM 726 C C . LEU A 1 97 ? -0.442 4.465 -7.956 1.00 93.25 97 LEU A C 1
ATOM 728 O O . LEU A 1 97 ? -0.468 5.614 -8.396 1.00 93.25 97 LEU A O 1
ATOM 732 N N . LEU A 1 98 ? 0.340 3.521 -8.483 1.00 92.62 98 LEU A N 1
ATOM 733 C CA . LEU A 1 98 ? 1.204 3.727 -9.649 1.00 92.62 98 LEU A CA 1
ATOM 734 C C . LEU A 1 98 ? 0.400 4.094 -10.906 1.00 92.62 98 LEU A C 1
ATOM 736 O O . LEU A 1 98 ? 0.868 4.850 -11.740 1.00 92.62 98 LEU A O 1
ATOM 740 N N . ARG A 1 99 ? -0.839 3.637 -11.066 1.00 92.44 99 ARG A N 1
ATOM 741 C CA . ARG A 1 99 ? -1.686 4.039 -12.207 1.00 92.44 99 ARG A CA 1
ATOM 742 C C . ARG A 1 99 ? -2.448 5.347 -11.987 1.00 92.44 99 ARG A C 1
ATOM 744 O O . ARG A 1 99 ? -3.112 5.830 -12.899 1.00 92.44 99 ARG A O 1
ATOM 751 N N . SER A 1 100 ? -2.376 5.915 -10.789 1.00 88.62 100 SER A N 1
ATOM 752 C CA . SER A 1 100 ? -3.054 7.163 -10.442 1.00 88.62 100 SER A CA 1
ATOM 753 C C . SER A 1 100 ? -2.220 8.397 -10.829 1.00 88.62 100 SER A C 1
ATOM 755 O O . SER A 1 100 ? -1.040 8.265 -11.167 1.00 88.62 100 SER A O 1
ATOM 757 N N . PRO A 1 101 ? -2.767 9.622 -10.707 1.00 86.44 101 PRO A N 1
ATOM 758 C CA . PRO A 1 101 ? -2.011 10.849 -10.969 1.00 86.44 101 PRO A CA 1
ATOM 759 C C . PRO A 1 101 ? -0.731 11.025 -10.130 1.00 86.44 101 PRO A C 1
ATOM 761 O O . PRO A 1 101 ? 0.154 11.770 -10.545 1.00 86.44 101 PRO A O 1
ATOM 764 N N . ILE A 1 102 ? -0.594 10.358 -8.972 1.00 86.06 102 ILE A N 1
ATOM 765 C CA . ILE A 1 102 ? 0.647 10.398 -8.170 1.00 86.06 102 ILE A CA 1
ATOM 766 C C . ILE A 1 102 ? 1.708 9.392 -8.657 1.00 86.06 102 ILE A C 1
ATOM 768 O O . ILE A 1 102 ? 2.867 9.466 -8.251 1.00 86.06 102 ILE A O 1
ATOM 772 N N . GLY A 1 103 ? 1.351 8.453 -9.533 1.00 89.62 103 GLY A N 1
ATOM 773 C CA . GLY A 1 103 ? 2.161 7.273 -9.823 1.00 89.62 103 GLY A CA 1
ATOM 774 C C . GLY A 1 103 ? 3.588 7.554 -10.294 1.00 89.62 103 GLY A C 1
ATOM 775 O O . GLY A 1 103 ? 4.519 6.910 -9.815 1.00 89.62 103 GLY A O 1
ATOM 776 N N . GLY A 1 104 ? 3.787 8.575 -11.136 1.00 88.81 104 GLY A N 1
ATOM 777 C CA . GLY A 1 104 ? 5.125 8.976 -11.586 1.00 88.81 104 GLY A CA 1
ATOM 778 C C . GLY A 1 104 ? 6.04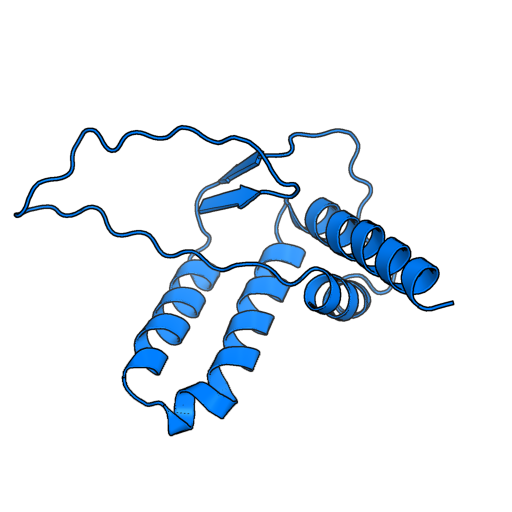3 9.392 -10.433 1.00 88.81 104 GLY A C 1
ATOM 779 O O . GLY A 1 104 ? 7.224 9.057 -10.428 1.00 88.81 104 GLY A O 1
ATOM 780 N N . ARG A 1 105 ? 5.494 10.055 -9.406 1.00 85.44 105 ARG A N 1
ATOM 781 C CA . ARG A 1 105 ? 6.238 10.428 -8.193 1.00 85.44 105 ARG A CA 1
ATOM 782 C C . ARG A 1 105 ? 6.504 9.216 -7.317 1.00 85.44 105 ARG A C 1
ATOM 784 O O . ARG A 1 105 ? 7.615 9.064 -6.825 1.00 85.44 105 ARG A O 1
ATOM 791 N N . LEU A 1 106 ? 5.512 8.347 -7.144 1.00 88.00 106 LEU A N 1
ATOM 792 C CA . LEU A 1 106 ? 5.687 7.124 -6.365 1.00 88.00 106 LEU A CA 1
ATOM 793 C C . LEU A 1 106 ? 6.805 6.250 -6.962 1.00 88.00 106 LEU A C 1
ATOM 795 O O . LEU A 1 106 ? 7.679 5.783 -6.238 1.00 88.00 106 LEU A O 1
ATOM 799 N N . ALA A 1 107 ? 6.859 6.134 -8.291 1.00 90.00 107 ALA A N 1
ATOM 800 C CA . ALA A 1 107 ? 7.942 5.451 -8.994 1.00 90.00 107 ALA A CA 1
ATOM 801 C C . ALA A 1 107 ? 9.318 6.127 -8.831 1.00 90.00 107 ALA A C 1
ATOM 803 O O . ALA A 1 107 ? 10.337 5.439 -8.873 1.00 90.00 107 ALA A O 1
ATOM 804 N N . GLN A 1 108 ? 9.387 7.449 -8.640 1.00 84.75 108 GLN A N 1
ATOM 805 C CA . GLN A 1 108 ? 10.648 8.135 -8.326 1.00 84.75 108 GLN A CA 1
ATOM 806 C C . GLN A 1 108 ? 11.155 7.788 -6.920 1.00 84.75 108 GLN A C 1
ATOM 808 O O . GLN A 1 108 ? 12.343 7.514 -6.778 1.00 84.75 108 GLN A O 1
ATOM 813 N N . VAL A 1 109 ? 10.270 7.723 -5.915 1.00 80.12 109 VAL A N 1
ATOM 814 C CA . VAL A 1 109 ? 10.629 7.324 -4.535 1.00 80.12 109 VAL A CA 1
ATOM 815 C C . VAL A 1 109 ? 11.243 5.929 -4.507 1.00 80.12 109 VAL A C 1
ATOM 817 O O . VAL A 1 109 ? 12.308 5.723 -3.926 1.00 80.12 109 VAL A O 1
ATOM 820 N N . GLY A 1 110 ? 10.610 4.977 -5.201 1.00 78.00 110 GLY A N 1
ATOM 821 C CA . GLY A 1 110 ? 11.144 3.620 -5.295 1.00 78.00 110 GLY A CA 1
ATOM 822 C C . GLY A 1 110 ? 12.543 3.578 -5.918 1.00 78.00 110 GLY A C 1
ATOM 823 O O . GLY A 1 110 ? 13.398 2.809 -5.480 1.00 78.00 110 GLY A O 1
ATOM 824 N N . GLN A 1 111 ? 12.821 4.434 -6.905 1.00 76.00 111 GLN A N 1
ATOM 825 C CA . GLN A 1 111 ? 14.138 4.513 -7.546 1.00 76.00 111 GLN A CA 1
ATOM 826 C C . GLN A 1 111 ? 15.201 5.178 -6.659 1.00 76.00 111 GLN A C 1
ATOM 828 O O . GLN A 1 111 ? 16.337 4.704 -6.622 1.00 76.00 111 GLN A O 1
ATOM 833 N N . SER A 1 112 ? 14.861 6.249 -5.933 1.00 68.25 112 SER A N 1
ATOM 834 C CA . SER A 1 112 ? 15.827 6.969 -5.094 1.00 68.25 112 SER A CA 1
ATOM 835 C C . SER A 1 112 ? 16.308 6.142 -3.904 1.00 68.25 112 SER A C 1
ATOM 837 O O . SER A 1 112 ? 17.508 6.131 -3.629 1.00 68.25 112 SER A O 1
ATOM 839 N N . GLU A 1 113 ? 15.408 5.419 -3.232 1.00 64.25 113 GLU A N 1
ATOM 840 C CA . GLU A 1 113 ? 15.755 4.659 -2.020 1.00 64.25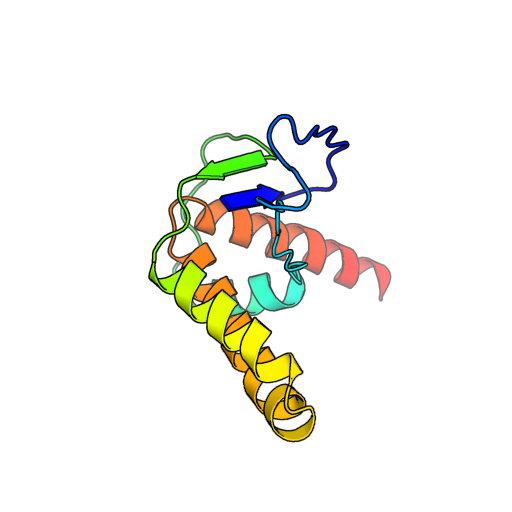 113 GLU A CA 1
ATOM 841 C C . GLU A 1 113 ? 16.361 3.279 -2.313 1.00 64.25 113 GLU A C 1
ATOM 843 O O . GLU A 1 113 ? 17.241 2.804 -1.591 1.00 64.25 113 GLU A O 1
ATOM 848 N N . SER A 1 114 ? 15.979 2.645 -3.428 1.00 59.41 114 SER A N 1
ATOM 849 C CA . SER A 1 114 ? 16.622 1.397 -3.867 1.00 59.41 114 SER A CA 1
ATOM 850 C C . SER A 1 114 ? 18.079 1.609 -4.302 1.00 59.41 114 SER A C 1
ATOM 852 O O . SER A 1 114 ? 18.932 0.753 -4.051 1.00 59.41 114 SER A O 1
ATOM 854 N N . GLY A 1 115 ? 18.397 2.763 -4.902 1.00 56.06 115 GLY A N 1
ATOM 855 C CA . GLY A 1 115 ? 19.764 3.135 -5.275 1.00 56.06 115 GLY A CA 1
ATOM 856 C C . GLY A 1 115 ? 20.690 3.354 -4.073 1.00 56.06 115 GLY A C 1
ATOM 857 O O . GLY A 1 115 ? 21.840 2.915 -4.101 1.00 56.06 115 GLY A O 1
ATOM 858 N N . THR A 1 116 ? 20.195 3.961 -2.990 1.00 55.72 116 THR A N 1
ATOM 859 C CA . THR A 1 116 ? 20.986 4.222 -1.770 1.00 55.72 116 THR A CA 1
ATOM 860 C C . THR A 1 116 ? 21.316 2.930 -1.020 1.00 55.72 116 THR A C 1
ATOM 862 O O . THR A 1 116 ? 22.451 2.743 -0.577 1.00 55.72 116 THR A O 1
ATOM 865 N N . HIS A 1 117 ? 20.376 1.982 -0.963 1.00 49.44 117 HIS A N 1
ATOM 866 C CA . HIS A 1 117 ? 20.614 0.662 -0.370 1.00 49.44 117 HIS A CA 1
ATOM 867 C C . HIS A 1 117 ? 21.647 -0.185 -1.131 1.00 49.44 117 HIS A C 1
ATOM 869 O O . HIS A 1 117 ? 22.325 -1.013 -0.520 1.00 49.44 117 HIS A O 1
ATOM 875 N N . ARG A 1 118 ? 21.801 0.014 -2.449 1.00 48.59 118 ARG A N 1
ATOM 876 C CA . ARG A 1 118 ? 22.770 -0.733 -3.270 1.00 48.59 118 ARG A CA 1
ATOM 877 C C . ARG A 1 118 ? 24.219 -0.301 -3.020 1.00 48.59 118 ARG A C 1
ATOM 879 O O . ARG A 1 118 ? 25.112 -1.130 -3.138 1.00 48.59 118 ARG A O 1
ATOM 886 N N . ILE A 1 119 ? 24.440 0.961 -2.646 1.00 49.16 119 ILE A N 1
ATOM 887 C CA . ILE A 1 119 ? 25.771 1.502 -2.321 1.00 49.16 119 ILE A CA 1
ATOM 888 C C . ILE A 1 119 ? 26.172 1.130 -0.886 1.00 49.16 119 ILE A C 1
ATOM 890 O O . ILE A 1 119 ? 27.326 0.811 -0.640 1.00 49.16 119 ILE A O 1
ATOM 894 N N . ALA A 1 120 ? 25.222 1.077 0.053 1.00 44.50 120 ALA A N 1
ATOM 895 C CA . ALA A 1 120 ? 25.488 0.706 1.448 1.00 44.50 120 ALA A CA 1
ATOM 896 C C . ALA A 1 120 ? 25.841 -0.785 1.667 1.00 44.50 120 ALA A C 1
ATOM 898 O O . ALA A 1 120 ? 26.185 -1.178 2.780 1.00 44.50 120 ALA A O 1
ATOM 899 N N . ARG A 1 121 ? 25.726 -1.626 0.631 1.00 45.62 121 ARG A N 1
ATOM 900 C CA . ARG A 1 121 ? 26.048 -3.065 0.659 1.00 45.62 121 ARG A CA 1
ATOM 901 C C . ARG A 1 121 ? 27.320 -3.434 -0.125 1.00 45.62 121 ARG A C 1
ATOM 903 O O . ARG A 1 121 ? 27.580 -4.629 -0.264 1.00 45.62 121 ARG A O 1
ATOM 910 N N . ALA A 1 122 ? 28.054 -2.450 -0.650 1.00 40.03 122 ALA A N 1
ATOM 911 C CA . ALA A 1 122 ? 29.302 -2.634 -1.397 1.00 40.03 122 ALA A CA 1
ATOM 912 C C . ALA A 1 122 ? 30.536 -2.357 -0.530 1.00 40.03 122 ALA A C 1
ATOM 914 O O . ALA A 1 122 ? 30.457 -1.453 0.332 1.00 40.03 122 ALA A O 1
#

InterPro domains:
  IPR009594 Transcription regulator HTH, AraC, N-terminal [PF06719] (1-104)

Foldseek 3Di:
DKDALDDDPDDDDDDDADPVRHDDDDDDDDDLQLLLVVLCVLCVVAFDDDPDDDRMDDDDDDPQLVVLSVVLVVCVVPPVCNVPCNVVSSSVNSSVCLVDPCNSSSNVSSVVVVVVVVVVVD

Sequence (122 aa):
MLVFSVDLPVAAQVLQASPSKPYLCFRLDLDPQRIAALALQVYPDGPPQVREGRALYLAQAGEAIVDASARLMALMDDPADAALLAPLVVDEILIRLLRSPIGGRLAQVGQSESGTHRIARA

pLDDT: mean 85.73, std 13.69, range [40.03, 97.94]